Protein AF-A0A967H8M0-F1 (afdb_monomer_lite)

Structure (mmCIF, N/CA/C/O backbone):
data_AF-A0A967H8M0-F1
#
_entry.id   AF-A0A967H8M0-F1
#
loop_
_atom_site.group_PDB
_atom_site.id
_atom_site.type_symbol
_atom_site.label_atom_id
_atom_site.label_alt_id
_atom_site.label_comp_id
_atom_site.label_asym_id
_atom_site.label_entity_id
_atom_site.label_seq_id
_atom_site.pdbx_PDB_ins_code
_atom_site.Cartn_x
_atom_site.Cartn_y
_atom_site.Cartn_z
_atom_site.occupancy
_atom_site.B_iso_or_equiv
_atom_site.auth_seq_id
_atom_site.auth_comp_id
_atom_site.auth_asym_id
_atom_site.auth_atom_id
_atom_site.pdbx_PDB_model_num
ATOM 1 N N . SER A 1 1 ? 1.900 20.754 -12.919 1.00 59.34 1 SER A N 1
ATOM 2 C CA . SER A 1 1 ? 2.359 19.688 -12.012 1.00 59.34 1 SER A CA 1
ATOM 3 C C . SER A 1 1 ? 3.203 18.748 -12.851 1.00 59.34 1 SER A C 1
ATOM 5 O O . SER A 1 1 ? 2.637 18.192 -13.770 1.00 59.34 1 SER A O 1
ATOM 7 N N . GLN A 1 2 ? 4.529 18.676 -12.675 1.00 67.25 2 GLN A N 1
ATOM 8 C CA . GLN A 1 2 ? 5.395 17.812 -13.510 1.00 67.25 2 GLN A CA 1
ATOM 9 C C . GLN A 1 2 ? 5.735 16.463 -12.854 1.00 67.25 2 GLN A C 1
ATOM 11 O O . GLN A 1 2 ? 6.219 15.577 -13.542 1.00 67.25 2 GLN A O 1
ATOM 16 N N . PHE A 1 3 ? 5.515 16.318 -11.539 1.00 68.69 3 PHE A N 1
ATOM 17 C CA . PHE A 1 3 ? 5.993 15.162 -10.758 1.00 68.69 3 PHE A CA 1
ATOM 18 C C . PHE A 1 3 ? 5.058 14.725 -9.621 1.00 68.69 3 PHE A C 1
ATOM 20 O O . PHE A 1 3 ? 5.367 13.778 -8.910 1.00 68.69 3 PHE A O 1
ATOM 27 N N . HIS A 1 4 ? 3.961 15.446 -9.375 1.00 74.25 4 HIS A N 1
ATOM 28 C CA . HIS A 1 4 ? 3.151 15.271 -8.161 1.00 74.25 4 HIS A CA 1
ATOM 29 C C . HIS A 1 4 ? 1.732 14.762 -8.432 1.00 74.25 4 HIS A C 1
ATOM 31 O O . HIS A 1 4 ? 0.941 14.666 -7.496 1.00 74.25 4 HIS A O 1
ATOM 37 N N . GLY A 1 5 ? 1.387 14.476 -9.690 1.00 83.50 5 GLY A N 1
ATOM 38 C CA . GLY A 1 5 ? 0.182 13.711 -9.993 1.00 83.50 5 GLY A CA 1
ATOM 39 C C . GLY A 1 5 ? 0.462 12.212 -9.909 1.00 83.50 5 GLY A C 1
ATOM 40 O O . GLY A 1 5 ? 1.603 11.786 -9.734 1.00 83.50 5 GLY A O 1
ATOM 41 N N . LEU A 1 6 ? -0.604 11.415 -9.970 1.00 82.69 6 LEU A N 1
ATOM 42 C CA . LEU A 1 6 ? -0.521 9.960 -9.836 1.00 82.69 6 LEU A CA 1
ATOM 43 C C . LEU A 1 6 ? 0.347 9.346 -10.941 1.00 82.69 6 LEU A C 1
ATOM 45 O O . LEU A 1 6 ? 1.227 8.537 -10.654 1.00 82.69 6 LEU A O 1
ATOM 49 N N . ASP A 1 7 ? 0.112 9.763 -12.183 1.00 87.44 7 ASP A N 1
ATOM 50 C CA . ASP A 1 7 ? 0.827 9.234 -13.340 1.00 87.44 7 ASP A CA 1
ATOM 51 C C . ASP A 1 7 ? 2.279 9.718 -13.337 1.00 87.44 7 ASP A C 1
ATOM 53 O O . ASP A 1 7 ? 3.193 8.914 -13.499 1.00 87.44 7 ASP A O 1
ATOM 57 N N . GLU A 1 8 ? 2.528 10.998 -13.041 1.00 90.94 8 GLU A N 1
ATOM 58 C CA . GLU A 1 8 ? 3.890 11.536 -12.998 1.00 90.94 8 GLU A CA 1
ATOM 59 C C . GLU A 1 8 ? 4.734 10.928 -11.859 1.00 90.94 8 GLU A C 1
ATOM 61 O O . GLU A 1 8 ? 5.948 10.740 -12.001 1.00 90.94 8 GLU A O 1
ATOM 66 N N . ASP A 1 9 ? 4.111 10.582 -10.730 1.00 91.44 9 ASP A N 1
ATOM 67 C CA . ASP A 1 9 ? 4.749 9.844 -9.634 1.00 91.44 9 ASP A CA 1
ATOM 68 C C . ASP A 1 9 ? 5.152 8.426 -10.076 1.00 91.44 9 ASP A C 1
ATOM 70 O O . ASP A 1 9 ? 6.297 8.012 -9.881 1.00 91.44 9 ASP A O 1
ATOM 74 N N . VAL A 1 10 ? 4.250 7.697 -10.740 1.00 93.25 10 VAL A N 1
ATOM 75 C CA . VAL A 1 10 ? 4.531 6.353 -11.272 1.00 93.25 10 VAL A CA 1
ATOM 76 C C . VAL A 1 10 ? 5.615 6.395 -12.351 1.00 93.25 10 VAL A C 1
ATOM 78 O O . VAL A 1 10 ? 6.540 5.582 -12.318 1.00 93.25 10 VAL A O 1
ATOM 81 N N . GLU A 1 11 ? 5.549 7.349 -13.277 1.00 93.44 11 GLU A N 1
ATOM 82 C CA . GLU A 1 11 ? 6.534 7.500 -14.349 1.00 93.44 11 GLU A CA 1
ATOM 83 C C . GLU A 1 11 ? 7.925 7.825 -13.800 1.00 93.44 11 GLU A C 1
ATOM 85 O O . GLU A 1 11 ? 8.906 7.174 -14.169 1.00 93.44 11 GLU A O 1
ATOM 90 N N . SER A 1 12 ? 8.023 8.796 -12.887 1.00 94.56 12 SER A N 1
ATOM 91 C CA . SER A 1 12 ? 9.309 9.232 -12.334 1.00 94.56 12 SER A CA 1
ATOM 92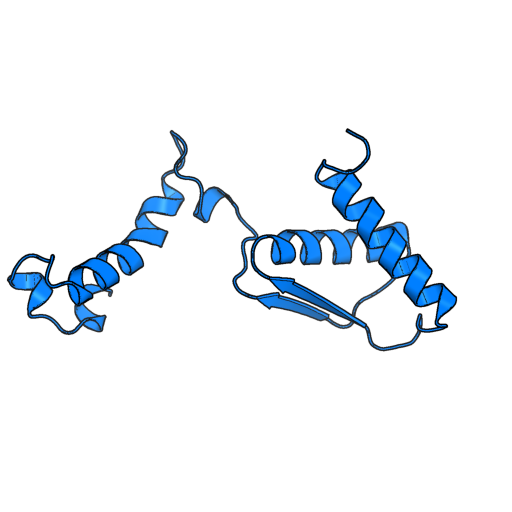 C C . SER A 1 12 ? 9.993 8.137 -11.511 1.00 94.56 12 SER A C 1
ATOM 94 O O . SER A 1 12 ? 11.185 7.867 -11.700 1.00 94.56 12 SER A O 1
ATOM 96 N N . VAL A 1 13 ? 9.248 7.449 -10.641 1.00 95.50 13 VAL A N 1
ATOM 97 C CA . VAL A 1 13 ? 9.783 6.346 -9.830 1.00 95.50 13 VAL A CA 1
ATOM 98 C C . VAL A 1 13 ? 10.067 5.115 -10.692 1.00 95.50 13 VAL A C 1
ATOM 100 O O . VAL A 1 13 ? 11.098 4.460 -10.514 1.00 95.50 13 VAL A O 1
ATOM 103 N N . GLY A 1 14 ? 9.199 4.812 -11.659 1.00 96.50 14 GLY A N 1
ATOM 104 C CA . GLY A 1 14 ? 9.423 3.739 -12.621 1.00 96.50 14 GLY A CA 1
ATOM 105 C C . GLY A 1 14 ? 10.714 3.962 -13.402 1.00 96.50 14 GLY A C 1
ATOM 106 O O . GLY A 1 14 ? 11.523 3.042 -13.558 1.00 96.50 14 GLY A O 1
ATOM 107 N N . GLU A 1 15 ? 10.972 5.203 -13.808 1.00 96.50 15 GLU A N 1
ATOM 108 C CA . GLU A 1 15 ? 12.162 5.496 -14.586 1.00 96.50 15 GLU A CA 1
ATOM 109 C C . GLU A 1 15 ? 13.451 5.393 -13.763 1.00 96.50 15 GLU A C 1
ATOM 111 O O . GLU A 1 15 ? 14.461 4.850 -14.223 1.00 96.50 15 GLU A O 1
ATOM 116 N N . PHE A 1 16 ? 13.397 5.786 -12.489 1.00 97.12 16 PHE A N 1
ATOM 117 C CA . PHE A 1 16 ? 14.473 5.506 -11.544 1.00 97.12 16 PHE A CA 1
ATOM 118 C C . PHE A 1 16 ? 14.772 4.000 -11.440 1.00 97.12 16 PHE A C 1
ATOM 120 O O . PHE A 1 16 ? 15.934 3.596 -11.550 1.00 97.12 16 PHE A O 1
ATOM 127 N N . ILE A 1 17 ? 13.743 3.157 -11.290 1.00 97.75 17 ILE A N 1
ATOM 128 C CA . ILE A 1 17 ? 13.902 1.696 -11.197 1.00 97.75 17 ILE A CA 1
ATOM 129 C C . ILE A 1 17 ? 14.551 1.138 -12.470 1.00 97.75 17 ILE A C 1
ATOM 131 O O . ILE A 1 17 ? 15.492 0.338 -12.383 1.00 97.75 17 ILE A O 1
ATOM 135 N N . ARG A 1 18 ? 14.106 1.571 -13.657 1.00 97.69 18 ARG A N 1
ATOM 136 C CA . ARG A 1 18 ? 14.666 1.105 -14.935 1.00 97.69 18 ARG A CA 1
ATOM 137 C C . ARG A 1 18 ? 16.124 1.516 -15.103 1.00 97.69 18 ARG A C 1
ATOM 139 O O . ARG A 1 18 ? 16.959 0.684 -15.479 1.00 97.69 18 ARG A O 1
ATOM 146 N N . LEU A 1 19 ? 16.441 2.781 -14.830 1.00 98.31 19 LEU A N 1
ATOM 147 C CA . LEU A 1 19 ? 17.797 3.311 -14.952 1.00 98.31 19 LEU A CA 1
ATOM 148 C C . LEU A 1 19 ? 18.748 2.629 -13.971 1.00 98.31 19 LEU A C 1
ATOM 150 O O . LEU A 1 19 ? 19.827 2.196 -14.378 1.00 98.31 19 LEU A O 1
ATOM 154 N N . TRP A 1 20 ? 18.341 2.458 -12.710 1.00 98.44 20 TRP A N 1
ATOM 155 C CA . TRP A 1 20 ? 19.143 1.748 -11.717 1.00 98.44 20 TRP A CA 1
ATOM 156 C C . TRP A 1 20 ? 19.371 0.290 -12.126 1.00 98.44 20 TRP A C 1
ATOM 158 O O . TRP A 1 20 ? 20.510 -0.174 -12.130 1.00 98.44 20 TRP A O 1
ATOM 168 N N . THR A 1 21 ? 18.322 -0.417 -12.553 1.00 98.25 21 THR A N 1
ATOM 169 C CA . THR A 1 21 ? 18.424 -1.819 -12.998 1.00 98.25 21 THR A CA 1
ATOM 170 C C . THR A 1 21 ? 19.368 -1.970 -14.190 1.00 98.25 21 THR A C 1
ATOM 172 O O . THR A 1 21 ? 20.154 -2.916 -14.240 1.00 98.25 21 THR A O 1
ATOM 175 N N . THR A 1 22 ? 19.332 -1.019 -15.128 1.00 97.88 22 THR A N 1
ATOM 176 C CA . THR A 1 22 ? 20.220 -0.992 -16.300 1.00 97.88 22 THR A CA 1
ATOM 177 C C . THR A 1 22 ? 21.661 -0.720 -15.904 1.00 97.88 22 THR A C 1
ATOM 179 O O . THR A 1 22 ? 22.544 -1.489 -16.265 1.00 97.88 22 THR A O 1
ATOM 182 N N . LYS A 1 23 ? 21.899 0.335 -15.118 1.00 98.56 23 LYS A N 1
ATOM 183 C CA . LYS A 1 23 ? 23.244 0.741 -14.692 1.00 98.56 23 LYS A CA 1
ATOM 184 C C . LYS A 1 23 ? 23.949 -0.332 -13.859 1.00 98.56 23 LYS A C 1
ATOM 186 O O . LYS A 1 23 ? 25.170 -0.403 -13.876 1.00 98.56 23 LYS A O 1
ATOM 191 N N . ASN A 1 24 ? 23.184 -1.141 -13.130 1.00 98.44 24 ASN A N 1
ATOM 192 C CA . ASN A 1 24 ? 23.711 -2.205 -12.277 1.00 98.44 24 ASN A CA 1
ATOM 193 C C . ASN A 1 24 ? 23.628 -3.600 -12.923 1.00 98.44 24 ASN A C 1
ATOM 195 O O . ASN A 1 24 ? 23.881 -4.588 -12.237 1.00 98.44 24 ASN A O 1
ATOM 199 N N . GLU A 1 25 ? 23.242 -3.692 -14.202 1.00 98.12 25 GLU A N 1
ATOM 200 C CA . GLU A 1 25 ? 23.172 -4.950 -14.965 1.00 98.12 25 GLU A CA 1
ATOM 201 C C . GLU A 1 25 ? 22.269 -6.019 -14.311 1.00 98.12 25 GLU A C 1
ATOM 203 O O . GLU A 1 25 ? 22.533 -7.220 -14.354 1.00 98.12 25 GLU A O 1
ATOM 208 N N . ARG A 1 26 ? 21.160 -5.594 -13.687 1.00 98.12 26 ARG A N 1
ATOM 209 C CA . ARG A 1 26 ? 20.263 -6.466 -12.899 1.00 98.12 26 ARG A CA 1
ATOM 210 C C . ARG A 1 26 ? 18.965 -6.857 -13.601 1.00 98.12 26 ARG A C 1
ATOM 212 O O . ARG A 1 26 ? 18.045 -7.354 -12.956 1.00 98.12 26 ARG A O 1
ATOM 219 N N . TRP A 1 27 ? 18.868 -6.689 -14.919 1.00 97.69 27 TRP A N 1
ATOM 220 C CA . TRP A 1 27 ? 17.645 -7.012 -15.670 1.00 97.69 27 TRP A CA 1
ATOM 221 C C . TRP A 1 27 ? 17.176 -8.459 -15.455 1.00 97.69 27 TRP A C 1
ATOM 223 O O . TRP A 1 27 ? 15.991 -8.688 -15.209 1.00 97.69 27 TRP A O 1
ATOM 233 N N . ALA A 1 28 ? 18.106 -9.418 -15.453 1.00 96.88 28 ALA A N 1
ATOM 234 C CA . ALA A 1 28 ? 17.815 -10.839 -15.247 1.00 96.88 28 ALA A CA 1
ATOM 235 C C . ALA A 1 28 ? 17.664 -11.249 -13.770 1.00 96.88 28 ALA A C 1
ATOM 237 O O . ALA A 1 28 ? 17.287 -12.383 -13.484 1.00 96.88 28 ALA A O 1
ATOM 238 N N . SER A 1 29 ? 17.970 -10.365 -12.815 1.00 97.88 29 SER A N 1
ATOM 239 C CA . SER A 1 29 ? 17.854 -10.698 -11.393 1.00 97.88 29 SER A CA 1
ATOM 240 C C . SER A 1 29 ? 16.390 -10.896 -10.990 1.00 97.88 29 SER A C 1
ATOM 242 O O . SER A 1 29 ? 15.518 -10.226 -11.551 1.00 97.88 29 SER A O 1
ATOM 244 N N . PRO A 1 30 ? 16.089 -11.756 -10.001 1.00 97.31 30 PRO A N 1
ATOM 245 C CA . PRO A 1 30 ? 14.777 -11.761 -9.374 1.00 97.31 30 PRO A CA 1
ATOM 246 C C . PRO A 1 30 ? 14.471 -10.383 -8.777 1.00 97.31 30 PRO A C 1
ATOM 248 O O . PRO A 1 30 ? 15.329 -9.786 -8.127 1.00 97.31 30 PRO A O 1
ATOM 251 N N . LYS A 1 31 ? 13.272 -9.860 -9.026 1.00 96.44 31 LYS A N 1
ATOM 252 C CA . LYS A 1 31 ? 12.861 -8.505 -8.635 1.00 96.44 31 LYS A CA 1
ATOM 253 C C . LYS A 1 31 ? 11.532 -8.560 -7.895 1.00 96.44 31 LYS A C 1
ATOM 255 O O . LYS A 1 31 ? 10.593 -9.188 -8.373 1.00 96.44 31 LYS A O 1
ATOM 260 N N . PHE A 1 32 ? 11.446 -7.861 -6.770 1.00 97.44 32 PHE A N 1
ATOM 261 C CA . PHE A 1 32 ? 10.227 -7.716 -5.975 1.00 97.44 32 PHE A CA 1
ATOM 262 C C . PHE A 1 32 ? 9.964 -6.233 -5.725 1.00 97.44 32 PHE A C 1
ATOM 264 O O . PHE A 1 32 ? 10.907 -5.482 -5.474 1.00 97.44 32 PHE A O 1
ATOM 271 N N . LEU A 1 33 ? 8.698 -5.821 -5.779 1.00 96.88 33 LEU A N 1
ATOM 272 C CA . LEU A 1 33 ? 8.270 -4.495 -5.326 1.00 96.88 33 LEU A CA 1
ATOM 273 C C . LEU A 1 33 ? 7.582 -4.635 -3.980 1.00 96.88 33 LEU A C 1
ATOM 275 O O . LEU A 1 33 ? 6.653 -5.423 -3.854 1.00 96.88 33 LEU A O 1
ATOM 279 N N . ALA A 1 34 ? 8.016 -3.866 -2.990 1.00 97.38 34 ALA A N 1
ATOM 280 C CA . ALA A 1 34 ? 7.348 -3.781 -1.702 1.00 97.38 34 ALA A CA 1
ATOM 281 C C . ALA A 1 34 ? 6.788 -2.372 -1.516 1.0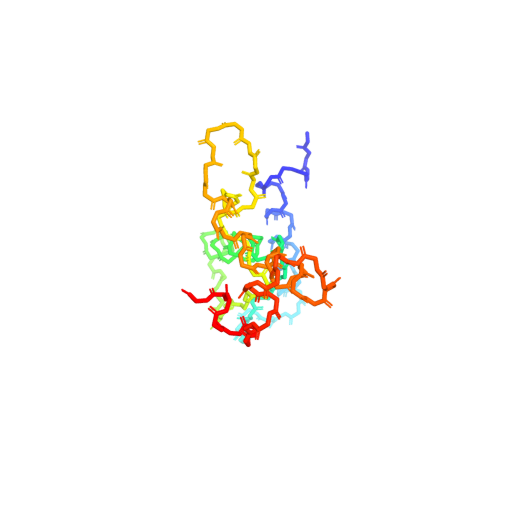0 97.38 34 ALA A C 1
ATOM 283 O O . ALA A 1 34 ? 7.483 -1.388 -1.772 1.00 97.38 34 ALA A O 1
ATOM 284 N N . GLY A 1 35 ? 5.536 -2.286 -1.083 1.00 96.69 35 GLY A N 1
ATOM 285 C CA . GLY A 1 35 ? 4.864 -1.036 -0.755 1.00 96.69 35 GLY A CA 1
ATOM 286 C C . GLY A 1 35 ? 4.243 -1.099 0.633 1.00 96.69 35 GLY A C 1
ATOM 287 O O . GLY A 1 35 ? 3.770 -2.156 1.046 1.00 96.69 35 GLY A O 1
ATOM 288 N N . GLU A 1 36 ? 4.215 0.033 1.332 1.00 96.62 36 GLU A N 1
ATOM 289 C CA . GLU A 1 36 ? 3.554 0.184 2.632 1.00 96.62 36 GLU A CA 1
ATOM 290 C C . GLU A 1 36 ? 2.531 1.319 2.581 1.00 96.62 36 GLU A C 1
ATOM 292 O O . GLU A 1 36 ? 2.836 2.385 2.042 1.00 96.62 36 GLU A O 1
ATOM 297 N N . SER A 1 37 ? 1.337 1.123 3.156 1.00 94.12 37 SER A N 1
ATOM 298 C CA . SER A 1 37 ? 0.286 2.150 3.185 1.00 94.12 37 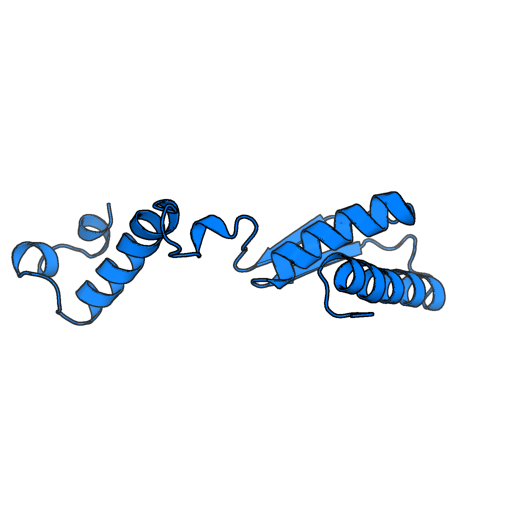SER A CA 1
ATOM 299 C C . SER A 1 37 ? -0.012 2.642 1.762 1.00 94.12 37 SER A C 1
ATOM 301 O O . SER A 1 37 ? -0.184 1.815 0.869 1.00 94.12 37 SER A O 1
ATOM 303 N N . TYR A 1 38 ? -0.001 3.946 1.479 1.00 91.06 38 TYR A N 1
ATOM 304 C CA . TYR A 1 38 ? -0.123 4.488 0.115 1.00 91.06 38 TYR A CA 1
ATOM 305 C C . TYR A 1 38 ? 0.912 3.909 -0.872 1.00 91.06 38 TYR A C 1
ATOM 307 O O . TYR A 1 38 ? 0.655 3.754 -2.067 1.00 91.06 38 TYR A O 1
ATOM 315 N N . GLY A 1 39 ? 2.084 3.514 -0.370 1.00 94.00 39 GLY A N 1
ATOM 316 C CA . GLY A 1 39 ? 3.097 2.803 -1.139 1.00 94.00 39 GLY A CA 1
ATOM 317 C C . GLY A 1 39 ? 2.593 1.487 -1.736 1.00 94.00 39 GLY A C 1
ATOM 318 O O . GLY A 1 39 ? 3.147 1.049 -2.735 1.00 94.00 39 GLY A O 1
ATOM 319 N N . THR A 1 40 ? 1.534 0.875 -1.194 1.00 95.69 40 THR A N 1
ATOM 320 C CA . THR A 1 40 ? 0.881 -0.302 -1.798 1.00 95.69 40 THR A CA 1
ATOM 321 C C . THR A 1 40 ? 0.142 0.036 -3.087 1.00 95.69 40 THR A C 1
ATOM 323 O O . THR A 1 40 ? 0.309 -0.681 -4.074 1.00 95.69 40 THR A O 1
ATOM 326 N N . THR A 1 41 ? -0.583 1.160 -3.126 1.00 93.44 41 THR A N 1
ATOM 327 C CA . THR A 1 41 ? -1.186 1.696 -4.355 1.00 93.44 41 THR A CA 1
ATOM 328 C C . THR A 1 41 ? -0.103 1.957 -5.399 1.00 93.44 41 THR A C 1
ATOM 330 O O . THR A 1 41 ? -0.203 1.513 -6.542 1.00 93.44 41 THR A O 1
ATOM 333 N N . ARG A 1 42 ? 0.984 2.620 -4.981 1.00 93.62 42 ARG A N 1
ATOM 334 C CA . ARG A 1 42 ? 2.126 2.917 -5.850 1.00 93.62 42 ARG A CA 1
ATOM 335 C C . ARG A 1 42 ? 2.817 1.648 -6.348 1.00 93.62 42 ARG A C 1
ATOM 337 O O . ARG A 1 42 ? 3.131 1.566 -7.527 1.00 93.62 42 ARG A O 1
ATOM 344 N N . ALA A 1 43 ? 3.053 0.659 -5.487 1.00 96.31 43 ALA A N 1
ATOM 345 C CA . ALA A 1 43 ? 3.696 -0.600 -5.864 1.00 96.31 43 ALA A CA 1
ATOM 346 C C . ALA A 1 43 ? 2.868 -1.363 -6.906 1.00 96.31 43 ALA A C 1
ATOM 348 O O . ALA A 1 43 ? 3.435 -1.873 -7.872 1.00 96.31 43 ALA A O 1
ATOM 349 N N . ALA A 1 44 ? 1.539 -1.386 -6.753 1.00 94.50 44 ALA A N 1
ATOM 350 C CA . ALA A 1 44 ? 0.636 -1.962 -7.743 1.00 94.50 44 ALA A CA 1
ATOM 351 C C . ALA A 1 44 ? 0.702 -1.208 -9.086 1.00 94.50 44 ALA A C 1
ATOM 353 O O . ALA A 1 44 ? 0.884 -1.835 -10.131 1.00 94.50 44 ALA A O 1
ATOM 354 N N . GLY A 1 45 ? 0.636 0.129 -9.057 1.00 94.50 45 GLY A N 1
ATOM 355 C CA . GLY A 1 45 ? 0.749 0.966 -10.258 1.00 94.50 45 GLY A CA 1
ATOM 356 C C . GLY A 1 45 ? 2.095 0.810 -10.974 1.00 94.50 45 GLY A C 1
ATOM 357 O O . GLY A 1 45 ? 2.134 0.594 -12.183 1.00 94.50 45 GLY A O 1
ATOM 358 N N . LEU A 1 46 ? 3.202 0.831 -10.227 1.00 96.88 46 LEU A N 1
ATOM 359 C CA . LEU A 1 46 ? 4.556 0.645 -10.755 1.00 96.88 46 LEU A CA 1
ATOM 360 C C . LEU A 1 46 ? 4.757 -0.729 -11.385 1.00 96.88 46 LEU A C 1
ATOM 362 O O . LEU A 1 46 ? 5.395 -0.819 -12.432 1.00 96.88 46 LEU A O 1
ATOM 366 N N . ALA A 1 47 ? 4.231 -1.790 -10.767 1.00 96.81 47 ALA A N 1
ATOM 367 C CA . ALA A 1 47 ? 4.340 -3.139 -11.307 1.00 96.81 47 ALA A CA 1
ATOM 368 C C . ALA A 1 47 ? 3.710 -3.225 -12.707 1.00 96.81 47 ALA A C 1
ATOM 370 O O . ALA A 1 47 ? 4.355 -3.714 -13.635 1.00 96.81 47 ALA A O 1
ATOM 371 N N . GLY A 1 48 ? 2.493 -2.690 -12.870 1.00 95.62 48 GLY A N 1
ATOM 372 C CA . GLY A 1 48 ? 1.811 -2.626 -14.166 1.00 95.62 48 GLY A CA 1
ATOM 373 C C . GLY A 1 48 ? 2.536 -1.721 -15.162 1.00 95.62 48 GLY A C 1
ATOM 374 O O . GLY A 1 48 ? 2.883 -2.156 -16.259 1.00 95.62 48 GLY A O 1
ATOM 375 N N . TYR A 1 49 ? 2.857 -0.490 -14.756 1.00 97.00 49 TYR A N 1
ATOM 376 C CA . TYR A 1 49 ? 3.535 0.489 -15.607 1.00 97.00 49 TYR A CA 1
ATOM 377 C C . TYR A 1 49 ? 4.865 -0.036 -16.169 1.00 97.00 49 TYR A C 1
ATOM 379 O O . TYR A 1 49 ? 5.099 0.009 -17.377 1.00 97.00 49 TYR A O 1
ATOM 387 N N . LEU A 1 50 ? 5.736 -0.582 -15.317 1.00 97.69 50 LEU A N 1
ATOM 388 C CA . LEU A 1 50 ? 7.045 -1.099 -15.727 1.00 97.69 50 LEU A CA 1
ATOM 389 C C . LEU A 1 50 ? 6.931 -2.333 -16.630 1.00 97.69 50 LEU A C 1
ATOM 391 O O . LEU A 1 50 ? 7.719 -2.491 -17.573 1.00 97.69 50 LEU A O 1
ATOM 395 N N . GLN A 1 51 ? 5.938 -3.184 -16.378 1.00 97.19 51 GLN A N 1
ATOM 396 C CA . GLN A 1 51 ? 5.645 -4.326 -17.231 1.00 97.19 51 GLN A CA 1
ATOM 397 C C . GLN A 1 51 ? 5.192 -3.875 -18.626 1.00 97.19 51 GLN A C 1
ATOM 399 O O . GLN A 1 51 ? 5.734 -4.331 -19.639 1.00 97.19 51 GLN A O 1
ATOM 404 N N . ASP A 1 52 ? 4.227 -2.965 -18.695 1.00 97.06 52 ASP A N 1
ATOM 405 C CA . ASP A 1 52 ? 3.605 -2.564 -19.953 1.00 97.06 52 ASP A CA 1
ATOM 406 C C . ASP A 1 52 ? 4.532 -1.683 -20.789 1.00 97.06 52 ASP A C 1
ATOM 408 O O . ASP A 1 52 ? 4.720 -1.929 -21.986 1.00 97.06 52 ASP A O 1
ATOM 412 N N . ARG A 1 53 ? 5.173 -0.698 -20.154 1.00 96.75 53 ARG A N 1
ATOM 413 C CA . ARG A 1 53 ? 5.996 0.308 -20.832 1.00 96.75 53 ARG A CA 1
ATOM 414 C C . ARG A 1 53 ? 7.397 -0.181 -21.179 1.00 96.75 53 ARG A C 1
ATOM 416 O O . ARG A 1 53 ? 7.949 0.246 -22.200 1.00 96.75 53 ARG A O 1
ATOM 423 N N . HIS A 1 54 ? 7.981 -1.030 -20.331 1.00 96.62 54 HIS A N 1
ATOM 424 C CA . HIS A 1 54 ? 9.399 -1.398 -20.402 1.00 96.62 54 HIS A CA 1
ATOM 425 C C . HIS A 1 54 ? 9.659 -2.904 -20.464 1.00 96.62 54 HIS A C 1
ATOM 427 O O . HIS A 1 54 ? 10.823 -3.299 -20.529 1.00 96.62 54 HIS A O 1
ATOM 433 N N . ARG A 1 55 ? 8.614 -3.747 -20.457 1.00 96.75 55 ARG A N 1
ATOM 434 C CA . ARG A 1 55 ? 8.746 -5.218 -20.415 1.00 96.75 55 ARG A CA 1
ATOM 435 C C . ARG A 1 55 ? 9.600 -5.691 -19.237 1.00 96.75 55 ARG A C 1
ATOM 437 O O . ARG A 1 55 ? 10.289 -6.707 -19.316 1.00 96.75 55 ARG A O 1
ATOM 444 N N . MET A 1 56 ? 9.562 -4.938 -18.138 1.00 97.50 56 MET A N 1
ATOM 445 C CA . MET A 1 56 ? 10.229 -5.293 -16.895 1.00 97.50 56 MET A CA 1
ATOM 446 C C . MET A 1 56 ? 9.245 -6.049 -16.006 1.00 97.50 56 MET A C 1
ATOM 448 O O . MET A 1 56 ? 8.328 -5.464 -15.442 1.00 97.50 56 MET A O 1
ATOM 452 N N . TYR A 1 57 ? 9.456 -7.356 -15.886 1.00 95.94 57 TYR A N 1
ATOM 453 C CA . TYR A 1 57 ? 8.614 -8.237 -15.082 1.00 95.94 57 TYR A CA 1
ATOM 454 C C . TYR A 1 57 ? 9.173 -8.404 -13.665 1.00 95.94 57 TYR A C 1
ATOM 456 O O . TYR A 1 57 ? 10.394 -8.462 -13.460 1.00 95.94 57 TYR A O 1
ATOM 464 N N . PHE A 1 58 ? 8.261 -8.517 -12.701 1.00 96.50 58 PHE A N 1
ATOM 465 C CA . PHE A 1 58 ? 8.556 -8.745 -11.289 1.00 96.50 58 PHE A CA 1
ATOM 466 C C . PHE A 1 58 ? 8.171 -10.167 -10.878 1.00 96.50 58 PHE A C 1
ATOM 468 O O . PHE A 1 58 ? 7.201 -10.734 -11.371 1.00 96.50 58 PHE A O 1
ATOM 475 N N . ASN A 1 59 ? 8.935 -10.736 -9.952 1.00 97.94 59 ASN A N 1
ATOM 476 C CA . ASN A 1 59 ? 8.694 -12.050 -9.361 1.00 97.94 59 ASN A CA 1
ATOM 477 C C . ASN A 1 59 ? 7.641 -12.006 -8.248 1.00 97.94 59 ASN A C 1
ATOM 479 O O . ASN A 1 59 ? 7.140 -13.050 -7.842 1.00 97.94 59 ASN A O 1
ATOM 483 N N . GLY A 1 60 ? 7.309 -10.814 -7.755 1.00 97.50 60 GLY A N 1
ATOM 484 C CA . GLY A 1 60 ? 6.241 -10.618 -6.790 1.00 97.50 60 GLY A CA 1
ATOM 485 C C . GLY A 1 60 ? 6.076 -9.159 -6.389 1.00 97.50 60 GLY A C 1
ATOM 486 O O . GLY A 1 60 ? 6.983 -8.337 -6.552 1.00 97.50 60 GLY A O 1
ATOM 487 N N . VAL A 1 61 ? 4.903 -8.865 -5.835 1.00 97.50 61 VAL A N 1
ATOM 488 C CA . VAL A 1 61 ? 4.582 -7.588 -5.198 1.00 97.50 61 VAL A CA 1
ATOM 489 C C . VAL A 1 61 ? 4.177 -7.876 -3.755 1.00 97.50 61 VAL A C 1
ATOM 491 O O . VAL A 1 61 ? 3.358 -8.757 -3.503 1.00 97.50 61 VAL A O 1
ATOM 494 N N . VAL A 1 62 ? 4.771 -7.156 -2.810 1.00 97.81 62 VAL A N 1
ATOM 495 C CA . VAL A 1 62 ? 4.524 -7.270 -1.373 1.00 97.81 62 VAL A CA 1
ATOM 496 C C . VAL A 1 62 ? 3.778 -6.024 -0.918 1.00 97.81 62 VAL A C 1
ATOM 498 O O . VAL A 1 62 ? 4.263 -4.906 -1.097 1.00 97.81 62 VAL A O 1
ATOM 501 N N . LEU A 1 63 ? 2.597 -6.215 -0.336 1.00 97.62 63 LEU A N 1
ATOM 502 C CA . LEU A 1 63 ? 1.737 -5.129 0.121 1.00 97.62 63 LEU A CA 1
ATOM 503 C C . LEU A 1 63 ? 1.631 -5.173 1.644 1.00 97.62 63 LEU A C 1
ATOM 505 O O . LEU A 1 63 ? 1.139 -6.147 2.208 1.00 97.62 63 LEU A O 1
ATOM 509 N N . ILE A 1 64 ? 2.103 -4.120 2.301 1.00 97.06 64 ILE A N 1
ATOM 510 C CA . ILE A 1 64 ? 2.139 -3.996 3.758 1.00 97.06 64 ILE A CA 1
ATOM 511 C C . ILE A 1 64 ? 1.125 -2.926 4.154 1.00 97.06 64 ILE A C 1
ATOM 513 O O . ILE A 1 64 ? 1.182 -1.809 3.642 1.00 97.06 64 ILE A O 1
ATOM 517 N N . SER A 1 65 ? 0.184 -3.253 5.043 1.00 93.12 65 SER A N 1
ATOM 518 C CA . SER A 1 65 ? -0.861 -2.311 5.483 1.00 93.12 65 SER A CA 1
ATOM 519 C C . SER A 1 65 ? -1.580 -1.658 4.293 1.00 93.12 65 SER A C 1
ATOM 521 O O . SER A 1 65 ? -1.558 -0.441 4.120 1.00 93.12 65 SER A O 1
ATOM 523 N N . ALA A 1 66 ? -2.113 -2.495 3.400 1.00 94.25 66 ALA A N 1
ATOM 524 C CA . ALA A 1 66 ? -2.504 -2.075 2.063 1.00 94.25 66 ALA A CA 1
ATOM 525 C C . ALA A 1 66 ? -3.727 -1.154 2.024 1.00 94.25 66 ALA A C 1
ATOM 527 O O . ALA A 1 66 ? -4.715 -1.380 2.716 1.00 94.25 66 ALA A O 1
ATOM 528 N N . ILE A 1 67 ? -3.679 -0.179 1.116 1.00 92.94 67 ILE A N 1
ATOM 529 C CA . ILE A 1 67 ? -4.822 0.631 0.702 1.00 92.94 67 ILE A CA 1
ATOM 530 C C . ILE A 1 67 ? -4.885 0.631 -0.827 1.00 92.94 67 ILE A C 1
ATOM 532 O O . ILE A 1 67 ? -4.138 1.317 -1.519 1.00 92.94 67 ILE A O 1
ATOM 536 N N . LEU A 1 68 ? -5.746 -0.224 -1.372 1.00 91.12 68 LEU A N 1
ATOM 537 C CA . LEU A 1 68 ? -5.961 -0.341 -2.820 1.00 91.12 68 LEU A CA 1
ATOM 538 C C . LEU A 1 68 ? -7.302 0.256 -3.248 1.00 91.12 68 LEU A C 1
ATOM 540 O O . LEU A 1 68 ? -7.429 0.736 -4.370 1.00 91.12 68 LEU A O 1
ATOM 544 N N . ASP A 1 69 ? -8.272 0.271 -2.335 1.00 92.94 69 ASP A N 1
ATOM 545 C CA . ASP A 1 69 ? -9.546 0.954 -2.496 1.00 92.94 69 ASP A CA 1
ATOM 546 C C . ASP A 1 69 ? -9.662 2.058 -1.442 1.00 92.94 69 ASP A C 1
ATOM 548 O O . ASP A 1 69 ? -9.839 1.797 -0.251 1.00 92.94 69 ASP A O 1
ATOM 552 N N . PHE A 1 70 ? -9.566 3.309 -1.886 1.00 92.44 70 PHE A N 1
ATOM 553 C CA . PHE A 1 70 ? -9.664 4.465 -0.999 1.00 92.44 70 PHE A CA 1
ATOM 554 C C . PHE A 1 70 ? -11.077 4.690 -0.456 1.00 92.44 70 PHE A C 1
ATOM 556 O O . PHE A 1 70 ? -11.207 5.386 0.550 1.00 92.44 70 PHE A O 1
ATOM 563 N N . GLN A 1 71 ? -12.123 4.105 -1.053 1.00 94.94 71 GLN A N 1
ATOM 564 C CA . GLN A 1 71 ? -13.479 4.206 -0.503 1.00 94.94 71 GLN A CA 1
ATOM 565 C C . GLN A 1 71 ? -13.551 3.582 0.895 1.00 94.94 71 GLN A C 1
ATOM 567 O O . GLN A 1 71 ? -14.278 4.066 1.755 1.00 94.94 71 GLN A O 1
ATOM 572 N N . THR A 1 72 ? -12.722 2.578 1.177 1.00 93.88 72 THR A N 1
ATOM 573 C CA . THR A 1 72 ? -12.668 1.929 2.496 1.00 93.88 72 THR A CA 1
ATOM 574 C C . THR A 1 72 ? -12.195 2.846 3.630 1.00 93.88 72 THR A C 1
ATOM 576 O O . THR A 1 72 ? -12.400 2.514 4.793 1.00 93.88 72 THR A O 1
ATOM 579 N N . ALA A 1 73 ? -11.588 3.997 3.315 1.00 92.44 73 ALA A N 1
ATOM 580 C CA . ALA A 1 73 ? -10.983 4.911 4.287 1.00 92.44 73 ALA A CA 1
ATOM 581 C C . ALA A 1 73 ? -11.415 6.385 4.129 1.00 92.44 73 ALA A C 1
ATOM 583 O O . ALA A 1 73 ? -10.855 7.259 4.794 1.00 92.44 73 ALA A O 1
ATOM 584 N N . ARG A 1 74 ? -12.381 6.693 3.251 1.00 94.44 74 ARG A N 1
ATOM 585 C CA . ARG A 1 74 ? -12.847 8.067 2.982 1.00 94.44 74 ARG A CA 1
ATOM 586 C C . ARG A 1 74 ? -14.273 8.294 3.461 1.00 94.44 74 ARG A C 1
ATOM 588 O O . ARG A 1 74 ? -15.212 7.854 2.814 1.00 94.44 74 ARG A O 1
ATOM 595 N N . PHE A 1 75 ? -14.440 9.041 4.544 1.00 95.56 75 PHE A N 1
ATOM 596 C CA . PHE A 1 75 ? -15.744 9.365 5.141 1.00 95.56 75 PHE A CA 1
ATOM 597 C C . PHE A 1 75 ? -16.452 10.541 4.438 1.00 95.56 75 PHE A C 1
ATOM 599 O O . PHE A 1 75 ? -16.955 11.458 5.086 1.00 95.56 75 PHE A O 1
ATOM 606 N N . ASP A 1 76 ? -16.444 10.544 3.106 1.00 95.38 76 ASP A N 1
ATOM 607 C CA . ASP A 1 76 ? -17.106 11.569 2.298 1.00 95.38 76 ASP A CA 1
ATOM 608 C C . ASP A 1 76 ? -18.627 11.331 2.245 1.00 95.38 76 ASP A C 1
ATOM 610 O O . ASP A 1 76 ? -19.107 10.202 2.367 1.00 95.38 76 ASP A O 1
ATOM 614 N N . VAL A 1 77 ? -19.410 12.396 2.028 1.00 95.12 77 VAL A N 1
ATOM 615 C CA . VAL A 1 77 ? -20.875 12.293 1.896 1.00 95.12 77 VAL A CA 1
ATOM 616 C C . VAL A 1 77 ? -21.232 11.348 0.745 1.00 95.12 77 VAL A C 1
ATOM 618 O O . VAL A 1 77 ? -20.823 11.570 -0.393 1.00 95.12 77 VAL A O 1
ATOM 621 N N . GLY A 1 78 ? -22.033 10.322 1.044 1.00 95.56 78 GLY A N 1
ATOM 622 C CA . GLY A 1 78 ? -22.449 9.300 0.080 1.00 95.56 78 GLY A CA 1
ATOM 623 C C . GLY A 1 78 ? -21.547 8.064 0.027 1.00 95.56 78 GLY A C 1
ATOM 624 O O . GLY A 1 78 ? -21.840 7.158 -0.750 1.00 95.56 78 GLY A O 1
ATOM 625 N N . ASN A 1 79 ? -20.488 7.998 0.841 1.00 97.38 79 ASN A N 1
ATOM 626 C CA . ASN A 1 79 ? -19.684 6.793 1.011 1.00 97.38 79 ASN A CA 1
ATOM 627 C C . ASN A 1 79 ? -19.901 6.171 2.399 1.00 97.38 79 ASN A C 1
ATOM 629 O O . ASN A 1 79 ? -19.279 6.573 3.382 1.00 97.38 79 ASN A O 1
ATOM 633 N N . ASP A 1 80 ? -20.759 5.152 2.459 1.00 96.00 80 ASP A N 1
ATOM 634 C CA . ASP A 1 80 ? -21.092 4.457 3.708 1.00 96.00 80 ASP A CA 1
ATOM 635 C C . ASP A 1 80 ? -20.111 3.323 4.059 1.00 96.00 80 ASP A C 1
ATOM 637 O O . ASP A 1 80 ? -20.143 2.794 5.169 1.00 96.00 80 ASP A O 1
ATOM 641 N N . LEU A 1 81 ? -19.210 2.952 3.142 1.00 96.12 81 LEU A N 1
ATOM 642 C CA . LEU A 1 81 ? -18.277 1.834 3.308 1.00 96.12 81 LEU A CA 1
ATOM 643 C C . LEU A 1 81 ? -17.311 1.943 4.508 1.00 96.12 81 LEU A C 1
ATOM 645 O O . LEU A 1 81 ? -17.094 0.925 5.167 1.00 96.12 81 LEU A O 1
ATOM 649 N N . PRO A 1 82 ? -16.706 3.101 4.838 1.00 96.56 82 PRO A N 1
ATOM 650 C CA . PRO A 1 82 ? -15.699 3.155 5.896 1.00 96.56 82 PRO A CA 1
ATOM 651 C C . PRO A 1 82 ? -16.302 2.997 7.300 1.00 96.56 82 PRO A C 1
ATOM 653 O O . PRO A 1 82 ? -15.620 2.520 8.203 1.00 96.56 82 PRO A O 1
ATOM 656 N N . TYR A 1 83 ? -17.580 3.331 7.510 1.00 95.31 83 TYR A N 1
ATOM 657 C CA . TYR A 1 83 ? -18.223 3.233 8.826 1.00 95.31 83 TYR A CA 1
AT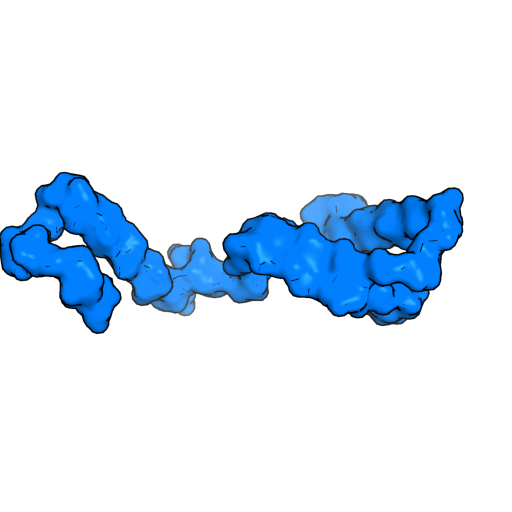OM 658 C C . TYR A 1 83 ? -18.206 1.810 9.412 1.00 95.31 83 TYR A C 1
ATOM 660 O O . TYR A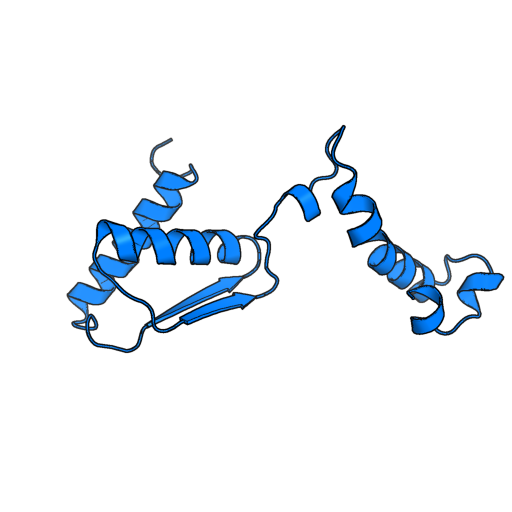 1 83 ? -17.653 1.640 10.502 1.00 95.31 83 TYR A O 1
ATOM 668 N N . PRO A 1 84 ? -18.734 0.771 8.733 1.00 95.19 84 PRO A N 1
ATOM 669 C CA . PRO A 1 84 ? -18.664 -0.595 9.245 1.00 95.19 84 PRO A CA 1
ATOM 670 C C . PRO A 1 84 ? -17.229 -1.135 9.306 1.00 95.19 84 PRO A C 1
ATOM 672 O O . PRO A 1 84 ? -16.937 -1.957 10.167 1.00 95.19 84 PRO A O 1
ATOM 675 N N . LEU A 1 85 ? -16.318 -0.668 8.443 1.00 94.75 85 LEU A N 1
ATOM 676 C CA . LEU A 1 85 ? -14.921 -1.120 8.441 1.00 94.75 85 LEU A CA 1
ATOM 677 C C . LEU A 1 85 ? -14.120 -0.590 9.640 1.00 94.75 85 LEU A C 1
ATOM 679 O O . LEU A 1 85 ? -13.232 -1.276 10.142 1.00 94.75 85 LEU A O 1
ATOM 683 N N . PHE A 1 86 ? -14.432 0.618 10.114 1.00 95.62 86 PHE A N 1
ATOM 684 C CA . PHE A 1 86 ? -13.756 1.228 11.262 1.00 95.62 86 PHE A CA 1
ATOM 685 C C . PHE A 1 86 ? -14.429 0.903 12.598 1.00 95.62 86 PHE A C 1
ATOM 687 O O . PHE A 1 86 ? -13.757 0.944 13.632 1.00 95.62 86 PHE A O 1
ATOM 694 N N . LEU A 1 87 ? -15.722 0.553 12.589 1.00 96.25 87 LEU A N 1
ATOM 695 C CA . LEU A 1 87 ? -16.500 0.303 13.802 1.00 96.25 87 LEU A CA 1
ATOM 696 C C . LEU A 1 87 ? -15.834 -0.715 14.749 1.00 96.25 87 LEU A C 1
ATOM 698 O O . LEU A 1 87 ? -15.668 -0.360 15.913 1.00 96.25 87 LEU A O 1
ATOM 702 N N . PRO A 1 88 ? -15.356 -1.900 14.312 1.00 96.31 88 PRO A N 1
ATOM 703 C CA . PRO A 1 88 ? -14.694 -2.843 15.217 1.00 96.31 88 PRO A CA 1
ATOM 704 C C . PRO A 1 88 ? -13.454 -2.254 15.902 1.00 96.31 88 PRO A C 1
ATOM 706 O O . PRO A 1 88 ? -13.254 -2.439 17.099 1.00 96.31 88 PRO A O 1
ATOM 709 N N . THR A 1 89 ? -12.637 -1.481 15.183 1.00 95.69 89 THR A N 1
ATOM 710 C CA . THR A 1 89 ? -11.438 -0.839 15.752 1.00 95.69 89 THR A CA 1
ATOM 711 C C . THR A 1 89 ? -11.804 0.240 16.772 1.00 95.69 89 THR A C 1
ATOM 713 O O . THR A 1 89 ? -11.162 0.350 17.821 1.00 95.69 89 THR A O 1
ATOM 716 N N . TYR A 1 90 ? -12.851 1.025 16.505 1.00 97.19 90 TYR A N 1
ATOM 717 C CA . TYR A 1 90 ? -13.373 1.997 17.467 1.00 97.19 90 TYR A CA 1
ATOM 718 C C . TYR A 1 90 ? -13.954 1.312 18.700 1.00 97.19 90 TYR A C 1
ATOM 720 O O . TYR A 1 90 ? -13.641 1.717 19.819 1.00 97.19 90 TYR A O 1
ATOM 728 N N . THR A 1 91 ? -14.720 0.239 18.513 1.00 97.88 91 THR A N 1
ATOM 729 C CA . THR A 1 91 ? -15.263 -0.573 19.603 1.00 97.88 91 THR A CA 1
ATOM 730 C C . THR A 1 91 ? -14.150 -1.190 20.444 1.00 97.88 91 THR A C 1
ATOM 732 O O . THR A 1 91 ? -14.191 -1.079 21.664 1.00 97.88 91 THR A O 1
ATOM 735 N N . ALA A 1 92 ? -13.109 -1.756 19.827 1.00 98.06 92 ALA A N 1
ATOM 736 C CA . ALA A 1 92 ? -11.961 -2.314 20.541 1.00 98.06 92 ALA A CA 1
ATOM 737 C C . ALA A 1 92 ? -11.214 -1.250 21.358 1.00 98.06 92 ALA A C 1
ATOM 739 O O . ALA A 1 92 ? -10.819 -1.490 22.498 1.00 98.06 92 ALA A O 1
ATOM 740 N N . THR A 1 93 ? -11.061 -0.053 20.787 1.00 98.31 93 THR A N 1
ATOM 741 C CA . THR A 1 93 ? -10.445 1.096 21.461 1.00 98.31 93 THR A CA 1
ATOM 742 C C . THR A 1 93 ? -11.296 1.550 22.649 1.00 98.31 93 THR A C 1
ATOM 744 O O . THR A 1 93 ? -10.771 1.777 23.737 1.00 98.31 93 THR A O 1
ATOM 747 N N . ALA A 1 94 ? -12.617 1.646 22.476 1.00 98.31 94 ALA A N 1
ATOM 748 C CA . ALA A 1 94 ? -13.548 1.983 23.548 1.00 98.31 94 ALA A CA 1
ATOM 749 C C . ALA A 1 94 ? -13.556 0.917 24.655 1.00 98.31 94 ALA A C 1
ATOM 751 O O . ALA A 1 94 ? -13.518 1.278 25.829 1.00 98.31 94 ALA A O 1
ATOM 752 N N . TRP A 1 95 ? -13.533 -0.370 24.291 1.00 98.44 95 TRP A N 1
ATOM 753 C CA . TRP A 1 95 ? -13.436 -1.498 25.220 1.00 98.44 95 TRP A CA 1
ATOM 754 C C . TRP A 1 95 ? -12.154 -1.419 26.057 1.00 98.44 95 TRP A C 1
ATOM 756 O O . TRP A 1 95 ? -12.213 -1.518 27.280 1.00 98.44 95 TRP A O 1
ATOM 766 N N . TYR A 1 96 ? -11.006 -1.163 25.417 1.00 98.00 96 TYR A N 1
ATOM 767 C CA . TYR A 1 96 ? -9.709 -1.022 26.091 1.00 98.00 96 TYR A CA 1
ATOM 768 C C . TYR A 1 96 ? -9.675 0.149 27.086 1.00 98.00 96 TYR A C 1
ATOM 770 O O . TYR A 1 96 ? -8.995 0.082 28.106 1.00 98.00 96 TYR A O 1
ATOM 778 N N . HIS A 1 97 ? -10.410 1.224 26.799 1.00 98.38 97 HIS A N 1
ATOM 779 C CA . HIS A 1 97 ? -10.464 2.426 27.633 1.00 98.38 97 HIS A CA 1
ATOM 780 C C . HIS A 1 97 ? -11.648 2.472 28.612 1.00 98.38 97 HIS A C 1
ATOM 782 O O . HIS A 1 97 ? -11.915 3.539 29.169 1.00 98.38 97 HIS A O 1
ATOM 788 N N . GLU A 1 98 ? -12.361 1.359 28.808 1.00 97.88 98 GLU A N 1
ATOM 789 C CA . GLU A 1 98 ? -13.533 1.272 29.692 1.00 97.88 98 GLU A CA 1
ATOM 790 C C . GLU A 1 98 ? -14.641 2.284 29.335 1.00 97.88 98 GLU A C 1
ATOM 792 O O . GLU A 1 98 ? -15.277 2.898 30.193 1.00 97.88 98 GLU A O 1
ATOM 797 N N . ARG A 1 99 ? -14.838 2.525 28.032 1.00 98.31 99 ARG A N 1
ATOM 798 C CA . ARG A 1 99 ? -15.807 3.499 27.498 1.00 98.31 99 ARG A CA 1
ATOM 799 C C . ARG A 1 99 ? -17.065 2.866 26.913 1.00 98.31 99 ARG A C 1
ATOM 801 O O . ARG A 1 99 ? -17.898 3.600 26.382 1.00 98.31 99 ARG A O 1
ATOM 808 N N . LEU A 1 100 ? -17.217 1.546 26.988 1.00 97.94 100 LEU A N 1
ATOM 809 C CA . LEU A 1 100 ? -18.440 0.878 26.555 1.00 97.94 100 LEU A CA 1
ATOM 810 C C . LEU A 1 100 ? -19.497 0.843 27.673 1.00 97.94 100 LEU A C 1
ATOM 812 O O . LEU A 1 100 ? -19.154 0.918 28.855 1.00 97.94 100 LEU A O 1
ATOM 816 N N . PRO A 1 101 ? -20.789 0.705 27.324 1.00 97.94 101 PRO A N 1
ATOM 817 C CA . PRO A 1 101 ? -21.830 0.370 28.290 1.00 97.94 101 PRO A CA 1
ATOM 818 C C . PRO A 1 101 ? -21.484 -0.911 29.068 1.00 97.94 101 PRO A C 1
ATOM 820 O O . PRO A 1 101 ? -20.861 -1.805 28.484 1.00 97.94 101 PRO A O 1
ATOM 823 N N . PRO A 1 102 ? -21.893 -1.048 30.345 1.00 97.56 102 PRO A N 1
ATOM 824 C CA . PRO A 1 102 ? -21.542 -2.199 31.181 1.00 97.56 102 PRO A CA 1
ATOM 825 C C . PRO A 1 102 ? -21.843 -3.560 30.539 1.00 97.56 102 PRO A C 1
ATOM 827 O O . PRO A 1 102 ? -21.091 -4.513 30.726 1.00 97.56 102 PRO A O 1
ATOM 830 N N . GLU A 1 103 ? -22.915 -3.659 29.755 1.00 96.94 103 GLU A N 1
ATOM 831 C CA . GLU A 1 103 ? -23.342 -4.892 29.091 1.00 96.94 103 GLU A CA 1
ATOM 832 C C . GLU A 1 103 ? -22.326 -5.374 28.049 1.00 96.94 103 GLU A C 1
ATOM 834 O O . GLU A 1 103 ? -22.152 -6.578 27.878 1.00 96.94 103 GLU A O 1
ATOM 839 N N . LEU A 1 104 ? -21.649 -4.441 27.371 1.00 97.31 104 LEU A N 1
ATOM 840 C CA . LEU A 1 104 ? -20.609 -4.723 26.378 1.00 97.31 104 LEU A CA 1
ATOM 841 C C . LEU A 1 104 ? -19.214 -4.730 27.013 1.00 97.31 104 LEU A C 1
ATOM 843 O O . LEU A 1 104 ? -18.368 -5.534 26.642 1.00 97.31 104 LEU A O 1
ATOM 847 N N . GLN A 1 105 ? -18.969 -3.866 27.999 1.00 98.06 105 GLN A N 1
ATOM 848 C CA . GLN A 1 105 ? -17.674 -3.757 28.672 1.00 98.06 105 GLN A CA 1
ATOM 849 C C . GLN A 1 105 ? -17.296 -5.036 29.432 1.00 98.06 105 GLN A C 1
ATOM 851 O O . GLN A 1 105 ? -16.120 -5.377 29.521 1.00 98.06 105 GLN A O 1
ATOM 856 N N . ASN A 1 106 ? -18.294 -5.743 29.969 1.00 97.06 106 ASN A N 1
ATOM 857 C CA . ASN A 1 106 ? -18.091 -6.983 30.716 1.00 97.06 106 ASN A CA 1
ATOM 858 C C . ASN A 1 106 ? -17.941 -8.225 29.822 1.00 97.06 106 ASN A C 1
ATOM 860 O O . ASN A 1 106 ? -17.679 -9.311 30.339 1.00 97.06 106 ASN A O 1
ATOM 864 N N . GLN A 1 107 ? -18.108 -8.090 28.505 1.00 97.62 107 GLN A N 1
ATOM 865 C CA . GLN A 1 107 ? -17.895 -9.188 27.568 1.00 97.62 107 GLN A CA 1
ATOM 866 C C . GLN A 1 107 ? -16.415 -9.277 27.157 1.00 97.62 107 GLN A C 1
ATOM 868 O O . GLN A 1 107 ? -15.725 -8.251 27.084 1.00 97.62 107 GLN A O 1
ATOM 873 N N . PRO A 1 108 ? -15.898 -10.484 26.862 1.00 97.44 108 PRO A N 1
ATOM 874 C CA . PRO A 1 108 ? -14.589 -10.648 26.240 1.00 97.44 108 PRO A CA 1
ATOM 875 C C . PRO A 1 108 ? -14.493 -9.840 24.942 1.00 97.44 108 PRO A C 1
ATOM 877 O O . PRO A 1 108 ? -15.410 -9.881 24.128 1.00 97.44 108 PRO A O 1
ATOM 880 N N . LEU A 1 109 ? -13.356 -9.172 24.699 1.00 96.88 109 LEU A N 1
ATOM 881 C CA . LEU A 1 109 ? -13.163 -8.319 23.515 1.00 96.88 109 LEU A CA 1
ATOM 882 C C . LEU A 1 109 ? -13.587 -9.006 22.209 1.00 96.88 109 LEU A C 1
ATOM 884 O O . LEU A 1 109 ? -14.206 -8.378 21.364 1.00 96.88 109 LEU A O 1
ATOM 888 N N . ARG A 1 110 ? -13.280 -10.296 22.041 1.00 96.12 110 ARG A N 1
ATOM 889 C CA . ARG A 1 110 ? -13.645 -11.027 20.824 1.00 96.12 110 ARG A CA 1
ATOM 890 C C . ARG A 1 110 ? -15.161 -11.132 20.626 1.00 96.12 110 ARG A C 1
ATOM 892 O O . ARG A 1 110 ? -15.606 -10.964 19.504 1.00 96.12 110 ARG A O 1
ATOM 899 N N . GLU A 1 111 ? -15.919 -11.358 21.695 1.00 96.12 111 GLU A N 1
ATOM 900 C CA . GLU A 1 111 ? -17.387 -11.443 21.649 1.00 96.12 111 GLU A CA 1
ATOM 901 C C . GLU A 1 111 ? -18.029 -10.079 21.371 1.00 96.12 111 GLU A C 1
ATOM 903 O O . GLU A 1 111 ? -19.084 -10.011 20.760 1.00 96.12 111 GLU A O 1
ATOM 908 N N . VAL A 1 112 ? -17.370 -8.985 21.764 1.00 95.88 112 VAL A N 1
ATOM 909 C CA . VAL A 1 112 ? -17.831 -7.615 21.484 1.00 95.88 112 VAL A CA 1
ATOM 910 C C . VAL A 1 112 ? -17.600 -7.208 20.021 1.00 95.88 112 VAL A C 1
ATOM 912 O O . VAL A 1 112 ? -18.257 -6.291 19.525 1.00 95.88 112 VAL A O 1
ATOM 915 N N . LEU A 1 113 ? -16.629 -7.830 19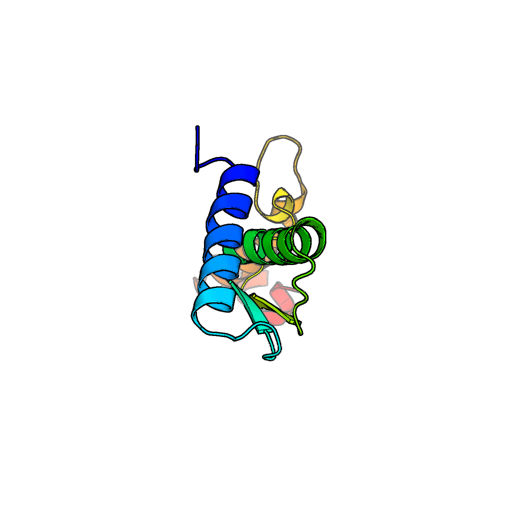.344 1.00 95.25 113 LEU A N 1
ATOM 916 C CA . LEU A 1 113 ? -16.226 -7.483 17.976 1.00 95.25 113 LEU A CA 1
ATOM 917 C C . LEU A 1 113 ? -16.845 -8.370 16.886 1.00 95.25 113 LEU A C 1
ATOM 919 O O . LEU A 1 113 ? -16.771 -7.979 15.719 1.00 95.25 113 LEU A O 1
ATOM 923 N N . ASP A 1 114 ? -17.387 -9.532 17.252 1.00 89.56 114 ASP A N 1
ATOM 924 C CA . ASP A 1 114 ? -18.010 -10.510 16.346 1.00 89.56 114 ASP A CA 1
ATOM 925 C C . ASP A 1 114 ? -19.538 -10.331 16.283 1.00 89.56 114 ASP A C 1
ATOM 927 O O . ASP A 1 114 ? -20.095 -10.497 15.172 1.00 89.56 114 ASP A O 1
#

Secondary structure (DSSP, 8-state):
--SSSHHHHHHHHHHHHHHHHHHTT-TTS--EEEEETHHHHHHHHHHHHHHHHH----SEEEEES--S-GGGG---TT--THHHHHHHHHHHHHHHTT-S-HHHHTS-HHHHH-

pLDDT: mean 94.86, std 5.96, range [59.34, 98.56]

Foldseek 3Di:
DQQPDPVNVLVVVLVVVVVVCVVVVNQVPAAEAEAEEVGQCSQVSNQVCCCVVPVRHHPYYHYHNDDNDCLCPDPDPPRPNVVLVCVLVVQLVCLVVVNDDPVLVPDDSVVSND

Sequence (114 aa):
SQFHGLDEDVESVGEFIRLWTTKNERWASPKFLAGESYGTTRAAGLAGYLQDRHRMYFNGVVLISAILDFQTARFDVGNDLPYPLFLPTYTATAWYHERLPPELQNQPLREVLD

Radius of gyration: 20.85 Å; chains: 1; bounding box: 47×32×52 Å